Protein AF-A0A948E8U8-F1 (afdb_monomer)

pLDDT: mean 90.88, std 10.21, range [44.69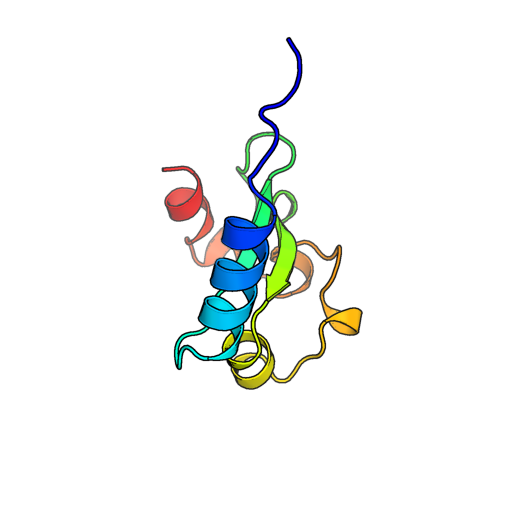, 97.94]

Foldseek 3Di:
DDDDDDDPVVVVVVLVVLQPDLDKDWQFDAADQLLDLQRTFTDDIYPNNCVVLVHDCVVRHRGGSCVSPVCVNV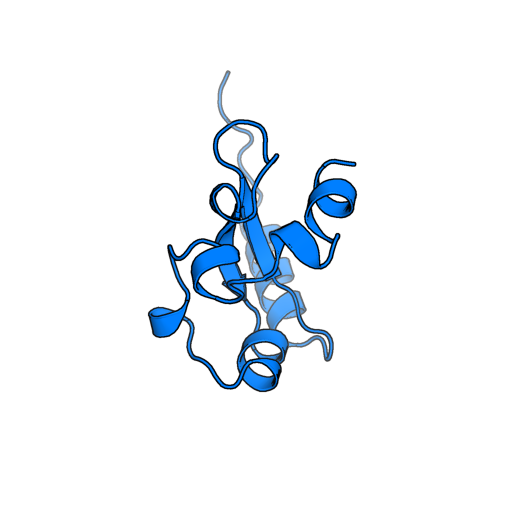VPCSVVVND

Structure (mmCIF, N/CA/C/O backbone):
data_AF-A0A948E8U8-F1
#
_entry.id   AF-A0A948E8U8-F1
#
loop_
_atom_site.group_PDB
_atom_site.id
_atom_site.type_symbol
_atom_site.label_atom_id
_atom_site.label_alt_id
_atom_site.label_comp_id
_atom_site.label_asym_id
_atom_site.label_entity_id
_atom_site.label_seq_id
_atom_site.pdbx_PDB_ins_code
_atom_site.Cartn_x
_atom_site.Cartn_y
_atom_site.Cartn_z
_atom_site.occupancy
_atom_site.B_iso_or_equiv
_atom_site.auth_seq_id
_atom_site.auth_comp_id
_atom_site.auth_asym_id
_atom_site.auth_atom_id
_atom_site.pdbx_PDB_model_num
ATOM 1 N N . MET A 1 1 ? 13.896 6.462 25.048 1.00 44.69 1 MET A N 1
ATOM 2 C CA . MET A 1 1 ? 14.348 5.171 24.496 1.00 44.69 1 MET A CA 1
ATOM 3 C C . MET A 1 1 ? 14.888 5.481 23.121 1.00 44.69 1 MET A C 1
ATOM 5 O O . MET A 1 1 ? 14.140 6.060 22.347 1.00 44.69 1 MET A O 1
ATOM 9 N N . ASP A 1 2 ? 16.167 5.214 22.864 1.00 59.59 2 ASP A N 1
ATOM 10 C CA . ASP A 1 2 ? 16.694 5.323 21.502 1.00 59.59 2 ASP A CA 1
ATOM 11 C C . ASP A 1 2 ? 16.017 4.265 20.635 1.00 59.59 2 ASP A C 1
ATOM 13 O O . ASP A 1 2 ? 15.896 3.106 21.043 1.00 59.59 2 ASP A O 1
ATOM 17 N N . SER A 1 3 ? 15.551 4.674 19.459 1.00 51.28 3 SER A N 1
ATOM 18 C CA . SER A 1 3 ? 15.030 3.759 18.450 1.00 51.28 3 SER A CA 1
ATOM 19 C C . SER A 1 3 ? 16.096 2.705 18.122 1.00 51.28 3 SER A C 1
ATOM 21 O O . SER A 1 3 ? 17.280 3.054 18.031 1.00 51.28 3 SER A O 1
ATOM 23 N N . PRO A 1 4 ? 15.725 1.424 17.941 1.00 65.25 4 PRO A N 1
ATOM 24 C CA . PRO A 1 4 ? 16.686 0.406 17.544 1.00 65.25 4 PRO A CA 1
ATOM 25 C C . PRO A 1 4 ? 17.360 0.825 16.234 1.00 65.25 4 PRO A C 1
ATOM 27 O O . PRO A 1 4 ? 16.694 1.134 15.247 1.00 65.25 4 PRO A O 1
ATOM 30 N N . LYS A 1 5 ? 18.696 0.861 16.234 1.00 72.50 5 LYS A N 1
ATOM 31 C CA . LYS A 1 5 ? 19.473 1.078 15.013 1.00 72.50 5 LYS A CA 1
ATOM 32 C C . LYS A 1 5 ? 19.371 -0.193 14.177 1.00 72.50 5 LYS A C 1
ATOM 34 O O . LYS A 1 5 ? 19.922 -1.219 14.566 1.00 72.50 5 LYS A O 1
ATOM 39 N N . ILE A 1 6 ? 18.624 -0.126 13.079 1.00 75.12 6 ILE A N 1
ATOM 40 C CA . ILE A 1 6 ? 18.550 -1.215 12.105 1.00 75.12 6 ILE A CA 1
ATOM 41 C C . ILE A 1 6 ? 19.916 -1.347 11.427 1.00 75.12 6 ILE A C 1
ATOM 43 O O . ILE A 1 6 ? 20.537 -0.342 11.076 1.00 75.12 6 ILE A O 1
ATOM 47 N N . ASP A 1 7 ? 20.380 -2.585 11.276 1.00 82.25 7 ASP A N 1
ATOM 48 C CA . ASP A 1 7 ? 21.597 -2.905 10.536 1.00 82.25 7 ASP A CA 1
ATOM 49 C C . ASP A 1 7 ? 21.433 -2.501 9.054 1.00 82.25 7 ASP A C 1
ATOM 51 O O . ASP A 1 7 ? 20.507 -2.990 8.396 1.00 82.25 7 ASP A O 1
ATOM 55 N N . PRO A 1 8 ? 22.293 -1.622 8.507 1.00 79.44 8 PRO A N 1
ATOM 56 C CA . PRO A 1 8 ? 22.228 -1.220 7.105 1.00 79.44 8 PRO A CA 1
ATOM 57 C C . PRO A 1 8 ? 22.286 -2.389 6.110 1.00 79.44 8 PRO A C 1
ATOM 59 O O . PRO A 1 8 ? 21.639 -2.316 5.067 1.00 79.44 8 PRO A O 1
ATOM 62 N N . GLU A 1 9 ? 23.010 -3.475 6.412 1.00 79.75 9 GLU A N 1
ATOM 63 C CA . GLU A 1 9 ? 23.064 -4.644 5.519 1.00 79.75 9 GLU A CA 1
ATOM 64 C C . GLU A 1 9 ? 21.721 -5.375 5.460 1.00 79.75 9 GLU A C 1
ATOM 66 O O . GLU A 1 9 ? 21.301 -5.840 4.398 1.00 79.75 9 GLU A O 1
ATOM 71 N N . LEU A 1 10 ? 21.008 -5.437 6.587 1.00 78.25 10 LEU A N 1
ATOM 72 C CA . LEU A 1 10 ? 19.676 -6.030 6.639 1.00 78.25 10 LEU A CA 1
ATOM 73 C C . LEU A 1 10 ? 18.689 -5.243 5.768 1.00 78.25 10 LEU A C 1
ATOM 75 O O . LEU A 1 10 ? 17.869 -5.853 5.084 1.00 78.25 10 LEU A O 1
ATOM 79 N N . LEU A 1 11 ? 18.791 -3.910 5.760 1.00 76.38 11 LEU A N 1
ATOM 80 C CA . LEU A 1 11 ? 17.941 -3.051 4.935 1.00 76.38 11 LEU A CA 1
ATOM 81 C C . LEU A 1 11 ? 18.182 -3.297 3.437 1.00 76.38 11 LEU A C 1
ATOM 83 O O . LEU A 1 11 ? 17.229 -3.541 2.699 1.00 76.38 11 LEU A O 1
ATOM 87 N N . ILE A 1 12 ? 19.451 -3.336 3.014 1.00 79.19 12 ILE A N 1
ATOM 88 C CA . ILE A 1 12 ? 19.833 -3.612 1.619 1.00 79.19 12 ILE A CA 1
ATOM 89 C C . ILE A 1 12 ? 19.315 -4.984 1.168 1.00 79.19 12 ILE A C 1
ATOM 91 O O . ILE A 1 12 ? 18.756 -5.115 0.079 1.00 79.19 12 ILE A O 1
ATOM 95 N N . ASN A 1 13 ? 19.463 -6.011 2.010 1.00 87.62 13 ASN A N 1
ATOM 96 C CA . ASN A 1 13 ? 19.008 -7.363 1.684 1.00 87.62 13 ASN A CA 1
ATOM 97 C C . ASN A 1 13 ? 17.481 -7.439 1.528 1.00 87.62 13 ASN A C 1
ATOM 99 O O . ASN A 1 13 ? 16.984 -8.162 0.663 1.00 87.62 13 ASN A O 1
ATOM 103 N N . MET A 1 14 ? 16.734 -6.688 2.340 1.00 86.00 14 MET A N 1
ATOM 104 C CA . MET A 1 14 ? 15.274 -6.638 2.254 1.00 86.00 14 MET A CA 1
ATOM 105 C C . MET A 1 14 ? 14.796 -5.919 0.993 1.00 86.00 14 MET A C 1
ATOM 107 O O . MET A 1 14 ? 13.912 -6.432 0.312 1.00 86.00 14 MET A O 1
ATOM 111 N N . GLU A 1 15 ? 15.395 -4.782 0.638 1.00 86.81 15 GLU A N 1
ATOM 112 C CA . GLU A 1 15 ? 15.069 -4.069 -0.605 1.00 86.81 15 GLU A CA 1
ATOM 113 C C . GLU A 1 15 ? 15.319 -4.955 -1.834 1.00 86.81 15 GLU A C 1
ATOM 115 O O . GLU A 1 15 ? 14.439 -5.123 -2.679 1.00 86.81 15 GLU A O 1
ATOM 120 N N . GLN A 1 16 ? 16.481 -5.613 -1.899 1.00 91.06 16 GLN A N 1
ATOM 121 C CA . GLN A 1 16 ? 16.808 -6.534 -2.993 1.00 91.06 16 GLN A CA 1
ATOM 122 C C . GLN A 1 16 ? 15.837 -7.716 -3.079 1.00 91.06 16 GLN A C 1
ATOM 124 O O . GLN A 1 16 ? 15.439 -8.119 -4.175 1.00 91.06 16 GLN A O 1
ATOM 129 N N . LEU A 1 17 ? 15.438 -8.278 -1.937 1.00 92.94 17 LEU A N 1
ATOM 130 C CA . LEU A 1 17 ? 14.445 -9.344 -1.906 1.00 92.94 17 LEU A CA 1
ATOM 131 C C . LEU A 1 17 ? 13.108 -8.857 -2.476 1.00 92.94 17 LEU A C 1
ATOM 133 O O . LEU A 1 17 ? 12.551 -9.504 -3.359 1.00 92.94 17 LEU A O 1
ATOM 137 N N . LEU A 1 18 ? 12.609 -7.713 -2.007 1.00 94.06 18 LEU A N 1
ATOM 138 C CA . LEU A 1 18 ? 11.308 -7.184 -2.419 1.00 94.06 18 L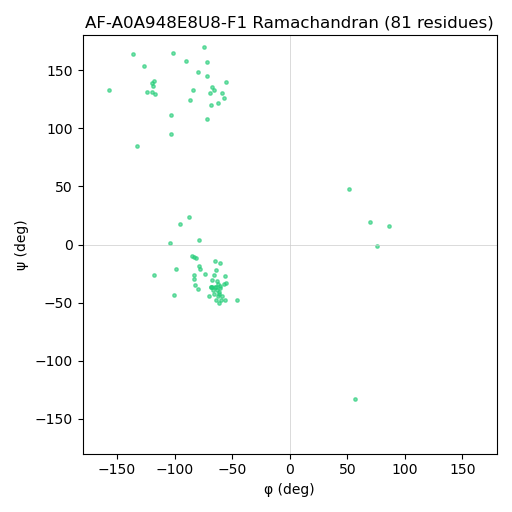EU A CA 1
ATOM 139 C C . LEU A 1 18 ? 11.247 -6.861 -3.917 1.00 94.06 18 LEU A C 1
ATOM 141 O O . LEU A 1 18 ? 10.207 -7.093 -4.536 1.00 94.06 18 LEU A O 1
ATOM 145 N N . GLU A 1 19 ? 12.352 -6.420 -4.517 1.00 91.12 19 GLU A N 1
ATOM 146 C CA . GLU A 1 19 ? 12.424 -6.13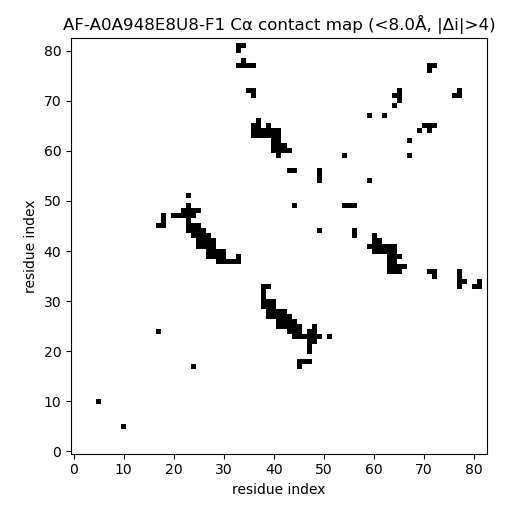5 -5.957 1.00 91.12 19 GLU A CA 1
ATOM 147 C C . GLU A 1 19 ? 12.567 -7.389 -6.844 1.00 91.12 19 GLU A C 1
ATOM 149 O O . GLU A 1 19 ? 12.239 -7.357 -8.035 1.00 91.12 19 GLU A O 1
ATOM 154 N N . THR A 1 20 ? 13.033 -8.513 -6.288 1.00 93.25 20 THR A N 1
ATOM 155 C CA . THR A 1 20 ? 13.303 -9.747 -7.054 1.00 93.25 20 THR A CA 1
ATOM 156 C C . THR A 1 20 ? 12.196 -10.798 -6.968 1.00 93.25 20 THR A C 1
ATOM 158 O O . THR A 1 20 ? 12.106 -11.659 -7.846 1.00 93.25 20 THR A O 1
ATOM 161 N N . ILE A 1 21 ? 11.336 -10.750 -5.948 1.00 95.00 21 ILE A N 1
ATOM 162 C CA . ILE A 1 21 ? 10.231 -11.706 -5.797 1.00 95.00 21 ILE A CA 1
ATOM 163 C C . ILE A 1 21 ? 9.119 -11.476 -6.832 1.00 95.00 21 ILE A C 1
ATOM 165 O O . ILE A 1 21 ? 8.757 -10.351 -7.159 1.00 95.00 21 ILE A O 1
ATOM 169 N N . ASN A 1 22 ? 8.498 -12.567 -7.293 1.00 94.88 22 ASN A N 1
ATOM 170 C CA . ASN A 1 22 ? 7.384 -12.537 -8.256 1.00 94.88 22 ASN A CA 1
ATOM 171 C C . ASN A 1 22 ? 6.003 -12.384 -7.586 1.00 94.88 22 ASN A C 1
ATOM 173 O O . ASN A 1 22 ? 4.987 -12.813 -8.126 1.00 94.88 22 ASN A O 1
ATOM 177 N N . THR A 1 23 ? 5.958 -11.834 -6.372 1.00 95.94 23 THR A N 1
ATOM 178 C CA . THR A 1 23 ? 4.720 -11.566 -5.627 1.00 95.94 23 THR A CA 1
ATOM 179 C C . THR A 1 23 ? 4.618 -10.073 -5.359 1.00 95.94 23 THR A C 1
ATOM 181 O O . THR A 1 23 ? 5.621 -9.435 -5.046 1.00 95.94 23 THR A O 1
ATOM 184 N N . GLY A 1 24 ? 3.412 -9.521 -5.491 1.00 95.69 24 GLY A N 1
ATOM 185 C CA . GLY A 1 24 ? 3.150 -8.129 -5.148 1.00 95.69 24 GLY A CA 1
ATOM 186 C C . GLY A 1 24 ? 3.225 -7.913 -3.639 1.00 95.69 24 GLY A C 1
ATOM 187 O O . GLY A 1 24 ? 2.594 -8.645 -2.878 1.00 95.69 24 GLY A O 1
ATOM 188 N N . VAL A 1 25 ? 3.978 -6.901 -3.220 1.00 95.81 25 VAL A N 1
ATOM 189 C CA . VAL A 1 25 ? 4.064 -6.453 -1.829 1.00 95.81 25 VAL A CA 1
ATOM 190 C C . VAL A 1 25 ? 3.602 -5.010 -1.757 1.00 95.81 25 VAL A C 1
ATOM 192 O O . VAL A 1 25 ? 4.065 -4.174 -2.528 1.00 95.81 25 VAL A O 1
ATOM 195 N N . ALA A 1 26 ? 2.705 -4.741 -0.814 1.00 94.31 26 ALA A N 1
ATOM 196 C CA . ALA A 1 26 ? 2.222 -3.416 -0.466 1.00 94.31 26 ALA A CA 1
ATOM 197 C C . ALA A 1 26 ? 2.471 -3.182 1.026 1.00 94.31 26 ALA A C 1
ATOM 199 O O . ALA A 1 26 ? 2.136 -4.029 1.855 1.00 94.31 26 ALA A O 1
ATOM 200 N N . VAL A 1 27 ? 3.061 -2.039 1.356 1.00 93.88 27 VAL A N 1
ATOM 201 C CA . VAL A 1 27 ? 3.329 -1.596 2.724 1.00 93.88 27 VAL A CA 1
ATOM 202 C C . VAL A 1 27 ? 2.545 -0.319 2.970 1.00 93.88 27 VAL A C 1
ATOM 204 O O . VAL A 1 27 ? 2.618 0.631 2.182 1.00 93.88 27 VAL A O 1
ATOM 207 N N . TYR A 1 28 ? 1.817 -0.310 4.080 1.00 95.31 28 TYR A N 1
ATOM 208 C CA . TYR A 1 28 ? 1.025 0.824 4.526 1.00 95.31 28 TYR A CA 1
ATOM 209 C C . TYR A 1 28 ? 1.550 1.319 5.868 1.00 95.31 28 TYR A C 1
ATOM 211 O O . TYR A 1 28 ? 1.890 0.512 6.733 1.00 95.31 28 TYR A O 1
ATOM 219 N N . ASP A 1 29 ? 1.571 2.634 6.037 1.00 96.12 29 ASP A N 1
ATOM 220 C CA . ASP A 1 29 ? 1.554 3.246 7.357 1.00 96.12 29 ASP A CA 1
ATOM 221 C C . ASP A 1 29 ? 0.098 3.330 7.811 1.00 96.12 29 ASP A C 1
ATOM 223 O O . ASP A 1 29 ? -0.775 3.721 7.031 1.00 96.12 29 ASP A O 1
ATOM 227 N N . VAL A 1 30 ? -0.173 2.917 9.045 1.00 96.62 30 VAL A N 1
ATOM 228 C CA . VAL A 1 30 ? -1.532 2.909 9.589 1.00 96.62 30 VAL A CA 1
ATOM 229 C C . VAL A 1 30 ? -1.670 4.088 10.532 1.00 96.62 30 VAL A C 1
ATOM 231 O O . VAL A 1 30 ? -1.067 4.114 11.604 1.00 96.62 30 VAL A O 1
ATOM 234 N N . ILE A 1 31 ? -2.474 5.065 10.128 1.00 96.44 31 ILE A N 1
ATOM 235 C CA . ILE A 1 31 ? -2.842 6.199 10.972 1.00 96.44 31 ILE A CA 1
ATOM 236 C C . ILE A 1 31 ? -4.120 5.876 11.761 1.00 96.44 31 ILE A C 1
ATOM 238 O O . ILE A 1 31 ? -4.894 5.002 11.389 1.00 96.44 31 ILE A O 1
ATOM 242 N N . ASN A 1 32 ? -4.355 6.573 12.874 1.00 96.12 32 ASN A N 1
ATOM 243 C CA . ASN A 1 32 ? -5.518 6.345 13.748 1.00 96.12 32 ASN A CA 1
ATOM 244 C C . ASN A 1 32 ? -5.613 4.891 14.267 1.00 96.12 32 ASN A C 1
ATOM 246 O O . ASN A 1 32 ? -4.634 4.370 14.799 1.00 96.12 32 ASN A O 1
ATOM 250 N N . ASP A 1 33 ? -6.793 4.266 14.191 1.00 95.69 33 ASP A N 1
ATOM 251 C CA . ASP A 1 33 ? -7.057 2.908 14.682 1.00 95.69 33 ASP A CA 1
ATOM 252 C C . ASP A 1 33 ? -7.140 1.851 13.564 1.00 95.69 33 ASP A C 1
ATOM 254 O O . ASP A 1 33 ? -7.367 0.671 13.846 1.00 95.69 33 ASP A O 1
ATOM 258 N N . GLY A 1 34 ? -6.938 2.247 12.302 1.00 96.56 34 GLY A N 1
ATOM 259 C CA . GLY A 1 34 ? -6.991 1.348 11.149 1.00 96.56 34 GLY A CA 1
ATOM 260 C C . GLY A 1 34 ? -8.392 0.823 10.824 1.00 96.56 34 GLY A C 1
ATOM 261 O O . GLY A 1 34 ? -8.515 -0.225 10.195 1.00 96.56 34 GLY A O 1
ATOM 262 N N . SER A 1 35 ? -9.460 1.474 11.290 1.00 96.25 35 SER A N 1
ATOM 263 C CA . SER A 1 35 ? -10.833 0.991 11.088 1.00 96.25 35 SER A CA 1
ATOM 264 C C . SER A 1 35 ? -11.421 1.340 9.715 1.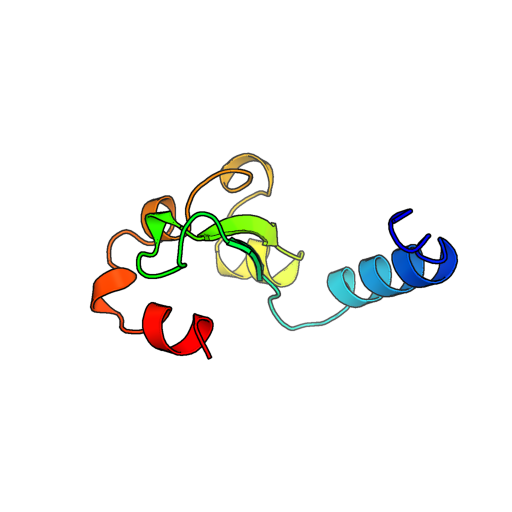00 96.25 35 SER A C 1
ATOM 266 O O . SER A 1 35 ? -12.444 0.769 9.327 1.00 96.25 35 SER A O 1
ATOM 268 N N . SER A 1 36 ? -10.773 2.225 8.948 1.00 96.94 36 SER A N 1
ATOM 269 C CA . SER A 1 36 ? -11.147 2.589 7.574 1.00 96.94 36 SER A CA 1
ATOM 270 C C . SER A 1 36 ? -9.977 2.427 6.604 1.00 96.94 36 SER A C 1
ATOM 272 O O . SER A 1 36 ? -8.825 2.623 6.957 1.00 96.94 36 SER A O 1
ATOM 274 N N . GLY A 1 37 ? -10.253 2.185 5.323 1.00 97.06 37 GLY A N 1
ATOM 275 C CA . GLY A 1 37 ? -9.263 2.271 4.244 1.00 97.06 37 GLY A CA 1
ATOM 276 C C . GLY A 1 37 ? -8.633 3.658 4.076 1.00 97.06 37 GLY A C 1
ATOM 277 O O . GLY A 1 37 ? -7.591 3.765 3.435 1.00 97.06 37 GLY A O 1
ATOM 278 N N . ASP A 1 38 ? -9.239 4.700 4.653 1.00 97.88 38 ASP A N 1
ATOM 279 C CA . ASP A 1 38 ? -8.640 6.039 4.773 1.00 97.88 38 ASP A CA 1
ATOM 280 C C . ASP A 1 38 ? -7.399 6.039 5.687 1.00 97.88 38 ASP A C 1
ATOM 282 O O . ASP A 1 38 ? -6.508 6.868 5.523 1.00 97.88 38 ASP A O 1
ATOM 286 N N . ASP A 1 39 ? -7.325 5.090 6.623 1.00 97.94 39 ASP A N 1
ATOM 287 C CA . ASP A 1 39 ? -6.276 5.012 7.639 1.00 97.94 39 ASP A CA 1
ATOM 288 C C . ASP A 1 39 ? -4.992 4.335 7.137 1.00 97.94 39 ASP A C 1
ATOM 290 O O . ASP A 1 39 ? -3.968 4.372 7.809 1.00 97.94 39 ASP A O 1
ATOM 294 N N . TYR A 1 40 ? -5.024 3.706 5.961 1.00 97.50 40 TYR A N 1
ATOM 295 C CA . TYR A 1 40 ? -3.899 2.948 5.413 1.00 97.50 40 TYR A CA 1
ATOM 296 C C . TYR A 1 40 ? -3.201 3.764 4.333 1.00 97.50 40 TYR A C 1
ATOM 298 O O . TYR A 1 40 ? -3.606 3.743 3.170 1.00 97.50 40 TYR A O 1
ATOM 306 N N . ILE A 1 41 ? -2.148 4.481 4.707 1.00 97.94 41 ILE A N 1
ATOM 307 C CA . ILE A 1 41 ? -1.387 5.342 3.804 1.00 97.94 41 ILE A CA 1
ATOM 308 C C . ILE A 1 41 ? -0.319 4.519 3.099 1.00 97.94 41 ILE A C 1
ATOM 310 O O . ILE A 1 41 ? 0.500 3.865 3.735 1.00 97.94 41 ILE A O 1
ATOM 314 N N . VAL A 1 42 ? -0.311 4.541 1.771 1.00 96.69 42 VAL A N 1
ATOM 315 C CA . VAL A 1 42 ? 0.650 3.777 0.971 1.00 96.69 42 VAL A CA 1
ATOM 316 C C . VAL A 1 42 ? 2.052 4.346 1.156 1.00 96.69 42 VAL A C 1
ATOM 318 O O . VAL A 1 42 ? 2.315 5.501 0.813 1.00 96.69 42 VAL A O 1
ATOM 321 N N . VAL A 1 43 ? 2.958 3.499 1.645 1.00 94.44 43 VAL A N 1
ATOM 322 C CA . VAL A 1 43 ? 4.381 3.820 1.818 1.00 94.44 43 VAL A CA 1
ATOM 323 C C . VAL A 1 43 ? 5.205 3.235 0.680 1.00 94.44 43 VAL A C 1
ATOM 325 O O . VAL A 1 43 ? 6.091 3.901 0.151 1.00 94.44 43 VAL A O 1
ATOM 328 N N . TYR A 1 44 ? 4.924 1.989 0.294 1.00 93.88 44 TYR A N 1
ATOM 329 C CA . TYR A 1 44 ? 5.743 1.279 -0.683 1.00 93.88 44 TYR A CA 1
ATOM 330 C C . TYR A 1 44 ? 4.982 0.154 -1.372 1.00 93.88 44 TYR A C 1
ATOM 332 O O . TYR A 1 44 ? 4.349 -0.662 -0.701 1.00 93.88 44 TYR A O 1
ATOM 340 N N . PHE A 1 45 ? 5.094 0.085 -2.699 1.00 96.12 45 PHE A N 1
ATOM 341 C CA . PHE A 1 45 ? 4.736 -1.079 -3.505 1.00 96.12 45 PHE A CA 1
ATOM 342 C C . PHE A 1 45 ? 6.000 -1.568 -4.219 1.00 96.12 45 PHE A C 1
ATOM 344 O O . PHE A 1 45 ? 6.739 -0.754 -4.770 1.00 96.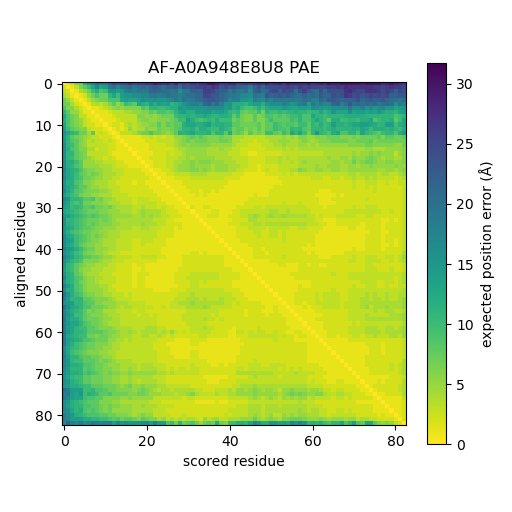12 45 PHE A O 1
ATOM 351 N N . ASN A 1 46 ? 6.237 -2.880 -4.248 1.00 95.94 46 ASN A N 1
ATOM 352 C CA . ASN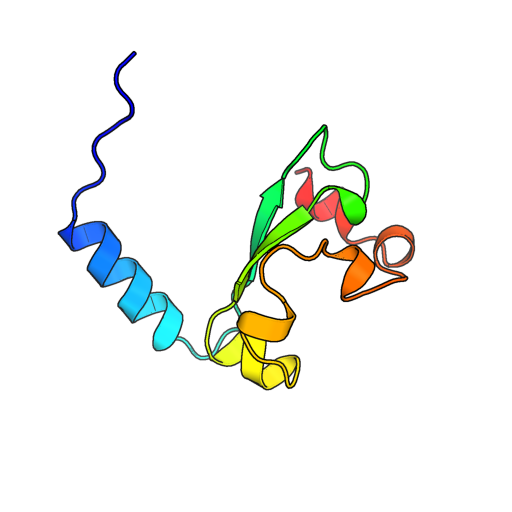 A 1 46 ? 7.336 -3.423 -5.051 1.00 95.94 46 ASN A CA 1
ATOM 353 C C . ASN A 1 46 ? 7.008 -3.418 -6.551 1.00 95.94 46 ASN A C 1
ATOM 355 O O . ASN A 1 46 ? 5.849 -3.246 -6.945 1.00 95.94 46 ASN A O 1
ATOM 359 N N . ARG A 1 47 ? 8.015 -3.689 -7.396 1.00 96.38 47 ARG A N 1
ATOM 360 C CA . ARG A 1 47 ? 7.852 -3.781 -8.858 1.00 96.38 47 ARG A CA 1
ATOM 361 C C . ARG A 1 47 ? 6.631 -4.603 -9.285 1.00 96.38 47 ARG A C 1
ATOM 363 O O . ARG A 1 47 ? 5.848 -4.145 -10.109 1.00 96.38 47 ARG A O 1
ATOM 370 N N . MET A 1 48 ? 6.434 -5.790 -8.706 1.00 97.50 48 MET A N 1
ATOM 371 C CA . MET A 1 48 ? 5.313 -6.665 -9.076 1.00 97.50 48 MET A CA 1
ATOM 372 C C . MET A 1 48 ? 3.943 -6.085 -8.708 1.00 97.50 48 MET A C 1
ATOM 374 O O . MET A 1 48 ? 2.995 -6.226 -9.476 1.00 97.50 48 MET A O 1
ATOM 378 N N . ALA A 1 49 ? 3.814 -5.438 -7.546 1.00 96.19 49 ALA A N 1
ATOM 379 C CA . ALA A 1 49 ? 2.567 -4.786 -7.155 1.00 96.19 49 ALA A CA 1
ATOM 380 C C . ALA A 1 49 ? 2.244 -3.602 -8.080 1.00 96.19 49 ALA A C 1
ATOM 382 O O . ALA A 1 49 ? 1.106 -3.469 -8.521 1.00 96.19 49 ALA A O 1
ATOM 383 N N . LEU A 1 50 ? 3.244 -2.791 -8.434 1.00 95.88 50 LEU A N 1
ATOM 384 C CA . LEU A 1 50 ? 3.091 -1.686 -9.387 1.00 95.88 50 LEU A CA 1
ATOM 385 C C . LEU A 1 50 ? 2.663 -2.176 -10.777 1.00 95.88 50 LEU A C 1
ATOM 387 O O . LEU A 1 50 ? 1.758 -1.601 -11.382 1.00 95.88 50 LEU A O 1
ATOM 391 N N . GLU A 1 51 ? 3.257 -3.274 -11.254 1.00 95.94 51 GLU A N 1
ATOM 392 C CA . GLU A 1 51 ? 2.886 -3.918 -12.520 1.00 95.94 51 GLU A CA 1
ATOM 393 C C . GLU A 1 51 ? 1.442 -4.434 -12.506 1.00 95.94 51 GLU A C 1
ATOM 395 O O . GLU A 1 51 ? 0.704 -4.206 -13.465 1.00 95.94 51 GLU A O 1
ATOM 400 N N . HIS A 1 52 ? 1.009 -5.086 -11.421 1.00 94.25 52 HIS A N 1
ATOM 401 C CA . HIS A 1 52 ? -0.368 -5.574 -11.284 1.00 94.25 52 HIS A CA 1
ATOM 402 C C . HIS A 1 52 ? -1.402 -4.444 -11.245 1.00 94.25 52 HIS A C 1
ATOM 404 O O . HIS A 1 52 ? -2.495 -4.594 -11.788 1.00 94.25 52 HIS A O 1
ATOM 410 N N . GLU A 1 53 ? -1.066 -3.323 -10.610 1.00 92.19 53 GLU A N 1
ATOM 411 C CA . GLU A 1 53 ? -1.950 -2.158 -10.515 1.00 92.19 53 GLU A CA 1
ATOM 412 C C . GLU A 1 53 ? -1.860 -1.233 -11.738 1.00 92.19 53 GLU A C 1
ATOM 414 O O . GLU A 1 53 ? -2.683 -0.325 -11.862 1.00 92.19 53 GLU A O 1
ATOM 419 N N . ALA A 1 54 ? -0.886 -1.457 -12.630 1.00 95.50 54 ALA A N 1
ATOM 420 C CA . ALA A 1 54 ? -0.550 -0.597 -13.765 1.00 95.50 54 ALA A CA 1
ATOM 421 C C . ALA A 1 54 ? -0.344 0.876 -13.357 1.00 95.50 54 ALA A C 1
ATOM 423 O O . ALA A 1 54 ? -0.905 1.785 -13.972 1.00 95.50 54 ALA A O 1
ATOM 424 N N . ARG A 1 55 ? 0.441 1.099 -12.295 1.00 95.12 55 ARG A N 1
ATOM 425 C CA . ARG A 1 55 ? 0.713 2.423 -11.706 1.00 95.12 55 ARG A CA 1
ATOM 426 C C . ARG A 1 55 ? 2.187 2.614 -11.377 1.00 95.12 55 ARG A C 1
ATOM 428 O O . ARG A 1 55 ? 2.931 1.643 -11.269 1.00 95.12 55 ARG A O 1
ATOM 435 N N . THR A 1 56 ? 2.594 3.860 -11.164 1.00 96.06 56 THR A N 1
ATOM 436 C CA . THR A 1 56 ? 3.936 4.200 -10.665 1.00 96.06 56 THR A CA 1
ATOM 437 C C . THR A 1 56 ? 3.928 4.542 -9.173 1.00 96.06 56 THR A C 1
ATOM 439 O O . THR A 1 56 ? 2.875 4.811 -8.588 1.00 96.06 56 THR A O 1
ATOM 442 N N . MET A 1 57 ? 5.109 4.559 -8.540 1.00 94.25 57 MET A N 1
ATOM 443 C CA . MET A 1 57 ? 5.239 4.970 -7.135 1.00 94.25 57 MET A CA 1
ATOM 444 C C . MET A 1 57 ? 4.782 6.414 -6.910 1.00 94.25 57 MET A C 1
ATOM 446 O O . MET A 1 57 ? 4.144 6.705 -5.900 1.00 94.25 57 MET A O 1
ATOM 450 N N . GLU A 1 58 ? 5.057 7.316 -7.852 1.00 94.69 58 GLU A N 1
ATOM 451 C CA . GLU A 1 58 ? 4.652 8.725 -7.788 1.00 94.69 58 GLU A CA 1
ATOM 452 C C . GLU A 1 58 ? 3.128 8.884 -7.779 1.00 94.69 58 GLU A C 1
ATOM 454 O O . GLU A 1 58 ? 2.595 9.807 -7.164 1.00 94.69 58 GLU A O 1
ATOM 459 N N . GLU A 1 59 ? 2.408 7.978 -8.441 1.00 94.69 59 GLU A N 1
ATOM 460 C CA . GLU A 1 59 ? 0.950 8.014 -8.512 1.00 94.69 59 GLU A CA 1
ATOM 461 C C . GLU A 1 59 ? 0.267 7.485 -7.251 1.00 94.69 59 GLU A C 1
ATOM 463 O O . GLU A 1 59 ? -0.929 7.742 -7.076 1.00 94.69 59 GLU A O 1
ATOM 468 N N . ILE A 1 60 ? 0.970 6.730 -6.403 1.00 95.06 60 ILE A N 1
ATOM 469 C CA . ILE A 1 60 ? 0.373 6.045 -5.246 1.00 95.06 60 ILE A CA 1
ATOM 470 C C . ILE A 1 60 ? 0.930 6.497 -3.899 1.00 95.06 60 ILE A C 1
ATOM 472 O O . ILE A 1 60 ? 0.221 6.389 -2.902 1.00 95.06 60 ILE A O 1
ATOM 476 N N . SER A 1 61 ? 2.165 6.996 -3.850 1.00 92.31 61 SER A N 1
ATOM 477 C CA . SER A 1 61 ? 2.817 7.371 -2.596 1.00 92.31 61 SER A CA 1
ATOM 478 C C . SER A 1 61 ? 2.014 8.440 -1.853 1.00 92.31 61 SER A C 1
ATOM 480 O O . SER A 1 61 ? 1.596 9.443 -2.438 1.00 92.31 61 SER A O 1
ATOM 482 N N . GLY A 1 62 ? 1.760 8.203 -0.565 1.00 93.06 62 GLY A N 1
ATOM 483 C CA . GLY A 1 62 ? 1.005 9.112 0.298 1.00 93.06 62 GLY A CA 1
ATOM 484 C C . GLY A 1 62 ? -0.514 9.106 0.093 1.00 93.06 62 GLY A C 1
ATOM 485 O O . GLY A 1 62 ? -1.214 9.812 0.816 1.00 93.06 62 GLY A O 1
ATOM 486 N N . LYS A 1 63 ? -1.048 8.321 -0.850 1.00 97.50 63 LYS A N 1
ATOM 487 C CA . LYS A 1 63 ? -2.497 8.113 -0.980 1.00 97.50 63 LYS A CA 1
ATOM 488 C C . LYS A 1 63 ? -2.984 7.096 0.042 1.00 97.50 63 LYS A C 1
ATOM 490 O O . LYS A 1 63 ? -2.266 6.150 0.372 1.00 97.50 63 LYS A O 1
ATOM 495 N N . SER A 1 64 ? -4.221 7.257 0.501 1.00 97.75 64 SER A N 1
ATOM 496 C CA . SER A 1 64 ? -4.870 6.219 1.295 1.00 97.75 64 SER A CA 1
ATOM 497 C C . SER A 1 64 ? -5.240 5.024 0.413 1.00 97.75 64 SER A C 1
ATOM 499 O O . SER A 1 64 ? -5.438 5.143 -0.803 1.00 97.75 64 SER A O 1
ATOM 501 N N . LEU A 1 65 ? -5.391 3.850 1.018 1.00 96.31 65 LEU A N 1
ATOM 502 C CA . LEU A 1 65 ? -5.885 2.667 0.324 1.00 96.31 65 LEU A CA 1
ATOM 503 C C . LEU A 1 65 ? -7.267 2.917 -0.296 1.00 96.31 65 LEU A C 1
ATOM 505 O O . LEU A 1 65 ? -7.549 2.415 -1.384 1.00 96.31 65 LEU A O 1
ATOM 509 N N . LYS A 1 66 ? -8.109 3.726 0.350 1.00 97.31 66 LYS A N 1
ATOM 510 C CA . LYS A 1 66 ? -9.416 4.110 -0.189 1.00 97.31 66 LYS A CA 1
ATOM 511 C C . LYS A 1 66 ? -9.313 5.013 -1.418 1.00 97.31 66 LYS A C 1
ATOM 513 O O . LYS A 1 66 ? -10.080 4.821 -2.356 1.00 97.31 66 LYS A O 1
ATOM 518 N N . ASP A 1 67 ? -8.345 5.926 -1.479 1.00 97.00 67 ASP A N 1
ATOM 519 C CA . ASP A 1 67 ? -8.108 6.733 -2.687 1.00 97.00 67 ASP A CA 1
ATOM 520 C C . ASP A 1 67 ? -7.754 5.853 -3.895 1.00 97.00 67 ASP A C 1
ATOM 522 O O . ASP A 1 67 ? -8.127 6.148 -5.033 1.00 97.00 67 ASP A O 1
ATOM 526 N N . LEU A 1 68 ? -7.026 4.756 -3.658 1.00 94.31 68 LEU A N 1
ATOM 527 C CA . LEU A 1 68 ? -6.672 3.794 -4.701 1.00 94.31 68 LEU A CA 1
ATOM 528 C C . LEU A 1 68 ? -7.817 2.832 -5.029 1.00 94.31 68 LEU A C 1
ATOM 530 O O . LEU A 1 68 ? -8.009 2.478 -6.194 1.00 94.31 68 LEU A O 1
ATOM 534 N N . ARG A 1 69 ? -8.569 2.407 -4.010 1.00 93.50 69 ARG A N 1
ATOM 535 C CA . ARG A 1 69 ? -9.661 1.433 -4.089 1.00 93.50 69 ARG A CA 1
ATOM 536 C C . ARG A 1 69 ? -10.881 1.970 -3.325 1.00 93.50 69 ARG A C 1
ATOM 538 O O . ARG A 1 69 ? -11.086 1.595 -2.172 1.00 93.50 69 ARG A O 1
ATOM 545 N N . PRO A 1 70 ? -11.731 2.799 -3.962 1.00 95.44 70 PRO A N 1
ATOM 546 C CA . PRO A 1 70 ? -12.819 3.504 -3.274 1.00 95.44 70 PRO A CA 1
ATOM 547 C C . PRO A 1 70 ? -13.810 2.615 -2.516 1.00 95.44 70 PRO A C 1
ATOM 549 O O . PRO A 1 70 ? -14.392 3.063 -1.536 1.00 95.44 70 PRO A O 1
ATOM 552 N N . SER A 1 71 ? -13.980 1.360 -2.943 1.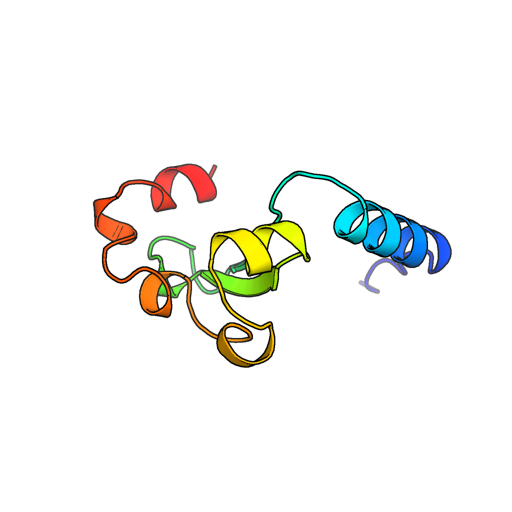00 96.06 71 SER A N 1
ATOM 553 C CA . SER A 1 71 ? -14.892 0.387 -2.329 1.00 96.06 71 SER A CA 1
ATOM 554 C C . SER A 1 71 ? -14.223 -0.546 -1.307 1.00 96.06 71 SER A C 1
ATOM 556 O O . SER A 1 71 ? -14.708 -1.653 -1.059 1.00 96.06 71 SER A O 1
ATOM 558 N N . ILE A 1 72 ? -13.036 -0.197 -0.794 1.00 95.75 72 ILE A N 1
ATOM 559 C CA . ILE A 1 72 ? -12.246 -1.112 0.046 1.00 95.75 72 ILE A CA 1
ATOM 560 C C . ILE A 1 72 ? -12.902 -1.402 1.401 1.00 95.75 72 ILE A C 1
ATOM 562 O O . ILE A 1 72 ? -12.759 -2.506 1.932 1.00 95.75 72 ILE A O 1
ATOM 566 N N . ASN A 1 73 ? -13.661 -0.443 1.930 1.00 93.75 73 ASN A N 1
ATOM 567 C CA . ASN A 1 73 ? -14.358 -0.587 3.205 1.00 93.75 73 ASN A CA 1
ATOM 568 C C . ASN A 1 73 ? -15.480 -1.628 3.103 1.00 93.75 73 ASN A C 1
ATOM 570 O O . ASN A 1 73 ? -15.680 -2.416 4.024 1.00 93.75 73 ASN A O 1
ATOM 574 N N . GLU A 1 74 ? -16.161 -1.692 1.959 1.00 95.88 74 GLU A N 1
ATOM 575 C CA . GLU A 1 74 ? -17.221 -2.662 1.685 1.00 95.88 74 GLU A CA 1
ATOM 576 C C . GLU A 1 74 ? -16.672 -4.014 1.216 1.00 95.88 74 GLU A C 1
ATOM 578 O O . GLU A 1 74 ? -17.315 -5.043 1.416 1.00 95.88 74 GLU A O 1
ATOM 583 N N . TYR A 1 75 ? -15.477 -4.034 0.615 1.00 94.06 75 TYR A N 1
ATOM 584 C CA . TYR A 1 75 ? -14.8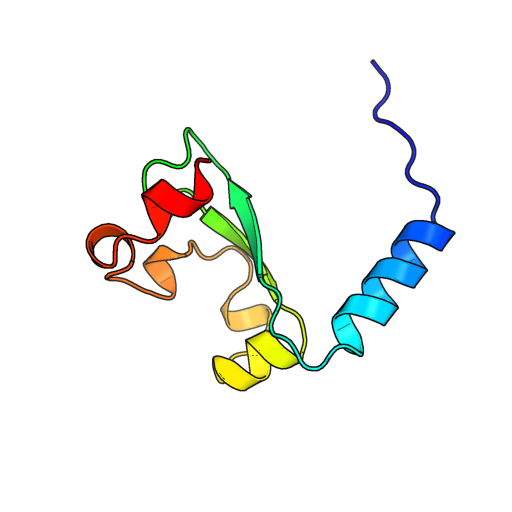28 -5.262 0.144 1.00 94.06 75 TYR A CA 1
ATOM 585 C C . TYR A 1 75 ? -14.485 -6.232 1.292 1.00 94.06 75 TYR A C 1
ATOM 587 O O . TYR A 1 75 ? -14.350 -7.434 1.067 1.00 94.06 75 TYR A O 1
ATOM 595 N N . GLY A 1 76 ? -14.375 -5.728 2.528 1.00 91.19 76 GLY A N 1
ATOM 596 C CA . GLY A 1 76 ? -14.183 -6.547 3.729 1.00 91.19 76 GLY A CA 1
ATOM 597 C C . GLY A 1 76 ? -12.725 -6.891 4.043 1.00 91.19 76 GLY A C 1
ATOM 598 O O . GLY A 1 76 ? -12.473 -7.789 4.844 1.00 91.19 76 GLY A O 1
ATOM 599 N N . LEU A 1 77 ? -11.760 -6.188 3.437 1.00 91.69 77 LEU A N 1
ATOM 600 C CA . LEU A 1 77 ? -10.330 -6.419 3.684 1.00 91.69 77 LEU A CA 1
ATOM 601 C C . LEU A 1 77 ? -9.812 -5.693 4.934 1.00 91.69 77 LEU A C 1
ATOM 603 O O . LEU A 1 77 ? -8.923 -6.212 5.602 1.00 91.69 77 LEU A O 1
ATOM 607 N N . ILE A 1 78 ? -10.397 -4.546 5.293 1.00 95.44 78 ILE A N 1
ATOM 608 C CA . ILE A 1 78 ? -9.961 -3.742 6.449 1.00 95.44 78 ILE A CA 1
ATOM 609 C C . ILE A 1 78 ? -9.968 -4.544 7.765 1.00 95.44 78 ILE A C 1
ATOM 611 O O . ILE A 1 78 ? -8.929 -4.598 8.423 1.00 95.44 78 ILE A O 1
ATOM 615 N N . PRO A 1 79 ? -11.032 -5.298 8.114 1.00 93.56 79 PRO A N 1
ATOM 616 C CA . PRO A 1 79 ? -11.027 -6.110 9.335 1.00 93.56 79 PRO A CA 1
ATOM 617 C C . PRO A 1 79 ? -9.998 -7.255 9.336 1.00 93.56 79 PRO A C 1
ATOM 619 O O . PRO A 1 79 ? -9.766 -7.869 10.375 1.00 93.56 79 PRO A O 1
ATOM 622 N N . ILE A 1 80 ? -9.416 -7.602 8.180 1.00 93.62 80 ILE A N 1
ATOM 623 C CA . ILE A 1 80 ? -8.338 -8.595 8.083 1.00 93.62 80 ILE A CA 1
ATOM 624 C C . ILE A 1 80 ? -6.987 -7.960 8.420 1.00 93.62 80 ILE A C 1
ATOM 626 O O . ILE A 1 80 ? -6.162 -8.624 9.038 1.00 93.62 80 ILE A O 1
ATOM 630 N N . PHE A 1 81 ? -6.773 -6.693 8.057 1.00 91.69 81 PHE A N 1
ATOM 631 C CA . PHE A 1 81 ? -5.533 -5.963 8.334 1.00 91.69 81 PHE A CA 1
ATOM 632 C C . PHE A 1 81 ? -5.370 -5.559 9.802 1.00 91.69 81 PHE A C 1
ATOM 634 O O . PHE A 1 81 ? -4.245 -5.395 10.254 1.00 91.69 81 PHE A O 1
ATOM 641 N N . GLN A 1 82 ? -6.464 -5.414 10.553 1.00 88.31 82 GLN A N 1
ATOM 642 C CA . GLN A 1 82 ? -6.426 -5.088 11.986 1.00 88.31 82 GLN A CA 1
ATOM 643 C C . GLN A 1 82 ? -6.102 -6.289 12.907 1.00 88.31 82 GLN A C 1
ATOM 645 O O . GLN A 1 82 ? -6.168 -6.144 14.128 1.00 88.31 82 GLN A O 1
ATOM 650 N N . LYS A 1 83 ? -5.813 -7.479 12.360 1.00 70.25 83 LYS A N 1
ATOM 651 C CA . LYS A 1 83 ? -5.494 -8.691 13.139 1.00 70.25 83 LYS A CA 1
ATOM 652 C C . LYS A 1 83 ? -4.007 -8.822 13.432 1.00 70.25 83 LYS A C 1
ATOM 654 O O . LYS A 1 83 ? -3.703 -9.257 14.563 1.00 70.25 83 LYS A O 1
#

Sequence (83 aa):
MDSPKIDPELLINMEQLLETINTGVAVYDVINDGSSGDDYIVVYFNRMALEHEARTMEEISGKSLKDLRPSINEYGLIPIFQK

Radius of gyration: 14.44 Å; Cα contacts (8 Å, |Δi|>4): 105; chains: 1; bounding box: 40×22×38 Å

Mean predicted aligned error: 5.15 Å

Solvent-accessible surface area (backbone atoms only — not comparable to full-atom values): 4952 Å² total; per-residue (Å²): 131,83,75,84,81,76,58,68,68,60,51,54,53,49,55,56,48,49,63,69,43,94,54,64,43,77,42,62,48,71,43,92,87,39,84,45,33,71,22,30,28,32,69,46,63,27,62,45,31,28,60,74,69,73,53,55,67,86,79,41,55,74,35,25,46,24,78,78,37,78,61,39,66,80,70,58,52,42,78,63,73,74,109

Secondary structure (DSSP, 8-state):
-PPP---HHHHHHHHHHHHH-SS--EEEEE-TTS-SGGGEEEEEE-HHHHHHHT--HHHHTT-BHHHH-TTHHHHT-HHHHT-

Nearest PDB structures (foldseek):
  7r4s-assembly2_D  TM=6.655E-01  e=4.947E-03  Pseudomonas putida KT2440
  7a6p-assembly1_B  TM=6.942E-01  e=9.062E-03  Pseudomonas putida KT2440
  7yx0-assembly1_A  TM=6.300E-01  e=2.173E-02  Pseudomonas fluorescens
  8a6x-assembly1_B  TM=6.175E-01  e=1.899E-02  Pseudomonas putida KT2440
  7ob0-assembly2_C-2  TM=6.023E-01  e=1.528E-01  Cereibacter sphaeroides ATCC 17025